Protein AF-A0A354X8R5-F1 (afdb_monomer_lite)

Foldseek 3Di:
DPVVVVVVVVVVVVVVVVVVVVVVVVVVVVVVVVPPPPPPPPVVVFQDLPPDGLVNLVVLLVVDPQNVLQAAFDPVDSVQWHHDNVQQWTWGWGPPGPDPQWTKIWIAHNVPRDIDIDIHGDPPPDD

Secondary structure (DSSP, 8-state):
--HHHHHHHHHHHHHHHHHHHHHHHHHHHHHHHHHS----HHHHHHTEETTEEHHHHHHHHHH-HHHHHH-EE-TT-GGGEEEETTTTEEEEEEES-SSTTEEEEEEEETTT--EEEEEEEPP----

pLDDT: mean 84.12, std 14.62, range [49.0, 98.38]

Radius of gyration: 31.51 Å; chains: 1; bounding box: 51×43×100 Å

Sequence (127 aa):
MHQHKTIRLLLRSLFILALLIGTWSVYNAIKIQKEIPELTIEEASSNFCDEMTQDEAQALAEASLDCKEAGNFSFDVAEHNFCNQTTHTWQFVLDNVTHEGCGAACIVSTQTKEVSVQWMCTGLIQP

Structure (mmCIF, N/CA/C/O backbone):
data_AF-A0A354X8R5-F1
#
_entry.id   AF-A0A354X8R5-F1
#
loop_
_atom_site.group_PDB
_atom_site.id
_atom_site.type_symbol
_atom_site.label_atom_id
_atom_site.label_alt_id
_atom_site.label_comp_id
_atom_site.label_asym_id
_atom_site.label_entity_id
_atom_site.label_seq_id
_atom_site.pdbx_PDB_ins_code
_atom_site.Cartn_x
_atom_site.Cartn_y
_atom_site.Cartn_z
_atom_site.occupancy
_atom_site.B_iso_or_equiv
_atom_site.auth_seq_id
_atom_site.auth_comp_id
_atom_site.auth_asym_id
_atom_site.auth_atom_id
_atom_site.pdbx_PDB_model_num
ATOM 1 N N . MET A 1 1 ? -20.558 -29.871 80.156 1.00 57.78 1 MET A N 1
ATOM 2 C CA . MET A 1 1 ? -19.506 -28.846 79.925 1.00 57.78 1 MET A CA 1
ATOM 3 C C . MET A 1 1 ? -18.684 -29.045 78.630 1.00 57.78 1 MET A C 1
ATOM 5 O O . MET A 1 1 ? -17.644 -28.413 78.483 1.00 57.78 1 MET A O 1
ATOM 9 N N . HIS A 1 2 ? -19.132 -29.873 77.668 1.00 58.62 2 HIS A N 1
ATOM 10 C CA . HIS A 1 2 ? -18.362 -30.208 76.451 1.00 58.62 2 HIS A CA 1
ATOM 11 C C . HIS A 1 2 ? -18.768 -29.406 75.196 1.00 58.62 2 HIS A C 1
ATOM 13 O O . HIS A 1 2 ? -17.911 -29.081 74.379 1.00 58.62 2 HIS A O 1
ATOM 19 N N . GLN A 1 3 ? -20.043 -29.014 75.081 1.00 61.16 3 GLN A N 1
ATOM 20 C CA . GLN A 1 3 ? -20.596 -28.305 73.914 1.00 61.16 3 GLN A CA 1
ATOM 21 C C . GLN A 1 3 ? -20.014 -26.898 73.684 1.00 61.16 3 GLN A C 1
ATOM 23 O O . GLN A 1 3 ? -19.882 -26.442 72.554 1.00 61.16 3 GLN A O 1
ATOM 28 N N . HIS A 1 4 ? -19.590 -26.214 74.747 1.00 62.91 4 HIS A N 1
ATOM 29 C CA . HIS A 1 4 ? -19.047 -24.857 74.639 1.00 62.91 4 HIS A CA 1
ATOM 30 C C . HIS A 1 4 ? -17.640 -24.815 74.010 1.00 62.91 4 HIS A C 1
ATOM 32 O O . HIS A 1 4 ? -17.231 -23.786 73.468 1.00 62.91 4 HIS A O 1
ATOM 38 N N . LYS A 1 5 ? -16.891 -25.929 74.086 1.00 72.56 5 LYS A N 1
ATOM 39 C CA . LYS A 1 5 ? -15.541 -26.058 73.514 1.00 72.56 5 LYS A CA 1
ATOM 40 C C . LYS A 1 5 ? -15.602 -26.321 72.009 1.00 72.56 5 LYS A C 1
ATOM 42 O O . LYS A 1 5 ? -14.856 -25.692 71.265 1.00 72.56 5 LYS A O 1
ATOM 47 N N . THR A 1 6 ? -16.522 -27.177 71.562 1.00 75.56 6 THR A N 1
ATOM 48 C CA . THR A 1 6 ? -16.744 -27.475 70.138 1.00 75.56 6 THR A CA 1
ATOM 49 C C . THR A 1 6 ? -17.262 -26.259 69.372 1.00 75.56 6 THR A C 1
ATOM 51 O O . THR A 1 6 ? -16.744 -25.963 68.301 1.00 75.56 6 THR A O 1
ATOM 54 N N . ILE A 1 7 ? -18.181 -25.475 69.946 1.00 79.56 7 ILE A N 1
ATOM 55 C CA . ILE A 1 7 ? -18.677 -24.234 69.319 1.00 79.56 7 ILE A CA 1
ATOM 56 C C . ILE A 1 7 ? -17.554 -23.194 69.151 1.00 79.56 7 ILE A C 1
ATOM 58 O O . ILE A 1 7 ? -17.429 -22.581 68.093 1.00 79.56 7 ILE A O 1
ATOM 62 N N . ARG A 1 8 ? -16.678 -23.028 70.155 1.00 78.19 8 ARG A N 1
ATOM 63 C CA . ARG A 1 8 ? -15.508 -22.130 70.048 1.00 78.19 8 ARG A CA 1
ATOM 64 C C . ARG A 1 8 ? -14.507 -22.583 68.984 1.00 78.19 8 ARG A C 1
ATOM 66 O O . ARG A 1 8 ? -13.879 -21.735 68.358 1.00 78.19 8 ARG A O 1
ATOM 73 N N . LEU A 1 9 ? -14.343 -23.891 68.793 1.00 79.25 9 LEU A N 1
ATOM 74 C CA . LEU A 1 9 ? -13.478 -24.452 67.751 1.00 79.25 9 LEU A CA 1
ATOM 75 C C . LEU A 1 9 ? -14.045 -24.193 66.347 1.00 79.25 9 LEU A C 1
ATOM 77 O O . LEU A 1 9 ? -13.298 -23.761 65.475 1.00 79.25 9 LEU A O 1
ATOM 81 N N . LEU A 1 10 ? -15.357 -24.362 66.157 1.00 84.25 10 LEU A N 1
ATOM 82 C CA . LEU A 1 10 ? -16.033 -24.097 64.880 1.00 84.25 10 LEU A CA 1
ATOM 83 C C . LEU A 1 10 ? -16.026 -22.609 64.505 1.00 84.25 10 LEU A C 1
ATOM 85 O O . LEU A 1 10 ? -15.752 -22.260 63.362 1.00 84.25 10 LEU A O 1
ATOM 89 N N . LEU A 1 11 ? -16.252 -21.715 65.473 1.00 83.81 11 LEU A N 1
ATOM 90 C CA . LEU A 1 11 ? -16.159 -20.267 65.246 1.00 83.81 11 LEU A CA 1
ATOM 91 C C . LEU A 1 11 ? -14.746 -19.839 64.829 1.00 83.81 11 LEU A C 1
ATOM 93 O O . LEU A 1 11 ? -14.592 -19.005 63.942 1.00 83.81 11 LEU A O 1
ATOM 97 N N . ARG A 1 12 ? -13.707 -20.433 65.432 1.00 85.56 12 ARG A N 1
ATOM 98 C CA . ARG A 1 12 ? -12.312 -20.166 65.054 1.00 85.56 12 ARG A CA 1
ATOM 99 C C . ARG A 1 12 ? -11.988 -20.684 63.656 1.00 85.56 12 ARG A C 1
ATOM 101 O O . ARG A 1 12 ? -11.323 -19.971 62.912 1.00 85.56 12 ARG A O 1
ATOM 108 N N . SER A 1 13 ? -12.456 -21.879 63.285 1.00 87.06 13 SER A N 1
ATOM 109 C CA . SER A 1 13 ? -12.188 -22.414 61.944 1.00 87.06 13 SER A CA 1
ATOM 110 C C . SER A 1 13 ? -12.907 -21.615 60.855 1.00 87.06 13 SER A C 1
ATOM 112 O O . SER A 1 13 ? -12.295 -21.321 59.834 1.00 87.06 13 SER A O 1
ATOM 114 N N . LEU A 1 14 ? -14.151 -21.183 61.095 1.00 89.88 14 LEU A N 1
ATOM 115 C CA . LEU A 1 14 ? -14.897 -20.318 60.175 1.00 89.88 14 LEU A CA 1
ATOM 116 C C . LEU A 1 14 ? -14.215 -18.961 59.978 1.00 89.88 14 LEU A C 1
ATOM 118 O O . LEU A 1 14 ? -14.131 -18.479 58.851 1.00 89.88 14 LEU A O 1
ATOM 122 N N . PHE A 1 15 ? -13.681 -18.368 61.048 1.00 88.62 15 PHE A N 1
ATOM 123 C CA . PHE A 1 15 ? -12.968 -17.094 60.958 1.00 88.62 15 PHE A CA 1
ATOM 124 C C . PHE A 1 15 ? -11.671 -17.222 60.146 1.00 88.62 15 PHE A C 1
ATOM 126 O O . PHE A 1 15 ? -11.385 -16.382 59.297 1.00 88.62 15 PHE A O 1
ATOM 133 N N . ILE A 1 16 ? -10.912 -18.305 60.350 1.00 90.62 16 ILE A N 1
ATOM 134 C CA . ILE A 1 16 ? -9.698 -18.592 59.570 1.00 90.62 16 ILE A CA 1
ATOM 135 C C . ILE A 1 16 ? -10.049 -18.837 58.097 1.00 90.62 16 ILE A C 1
ATOM 137 O O . ILE A 1 16 ? -9.383 -18.299 57.218 1.00 90.62 16 ILE A O 1
ATOM 141 N N . LEU A 1 17 ? -11.115 -19.594 57.816 1.00 91.44 17 LEU A N 1
ATOM 142 C CA . LEU A 1 17 ? -11.566 -19.854 56.448 1.00 91.44 17 LEU A CA 1
ATOM 143 C C . LEU A 1 17 ? -11.967 -18.554 55.733 1.00 91.44 17 LEU A C 1
ATOM 145 O O . LEU A 1 17 ? -11.565 -18.335 54.595 1.00 91.44 17 LEU A O 1
ATOM 149 N N . ALA A 1 18 ? -12.700 -17.667 56.412 1.00 90.56 18 ALA A N 1
ATOM 150 C CA . ALA A 1 18 ? -13.086 -16.368 55.867 1.00 90.56 18 ALA A CA 1
ATOM 151 C C . ALA A 1 18 ? -11.865 -15.485 55.552 1.00 90.56 18 ALA A C 1
ATOM 153 O O . ALA A 1 18 ? -11.830 -14.845 54.502 1.00 90.56 18 ALA A O 1
ATOM 154 N N . LEU A 1 19 ? -10.839 -15.498 56.414 1.00 91.19 19 LEU A N 1
ATOM 155 C CA . LEU A 1 19 ? -9.582 -14.790 56.160 1.00 91.19 19 LEU A CA 1
ATOM 156 C C . LEU A 1 19 ? -8.841 -15.356 54.941 1.00 91.19 19 LEU A C 1
ATOM 158 O O . LEU A 1 19 ? -8.375 -14.578 54.116 1.00 91.19 19 LEU A O 1
ATOM 162 N N . LEU A 1 20 ? -8.777 -16.683 54.792 1.00 91.81 20 LEU A N 1
ATOM 163 C CA . LEU A 1 20 ? -8.127 -17.329 53.645 1.00 91.81 20 LEU A CA 1
ATOM 164 C C . LEU A 1 20 ? -8.860 -17.060 52.322 1.00 91.81 20 LEU A C 1
ATOM 166 O O . LEU A 1 20 ? -8.221 -16.816 51.304 1.00 91.81 20 LEU A O 1
ATOM 170 N N . ILE A 1 21 ? -10.196 -17.062 52.329 1.00 91.50 21 ILE A N 1
ATOM 171 C CA . ILE A 1 21 ? -10.998 -16.723 51.143 1.00 91.50 21 ILE A CA 1
ATOM 172 C C . ILE A 1 21 ? -10.809 -15.245 50.777 1.00 91.50 21 ILE A C 1
ATOM 174 O O . ILE A 1 21 ? -10.664 -14.910 49.599 1.00 91.50 21 ILE A O 1
ATOM 178 N N . GLY A 1 22 ? -10.773 -14.359 51.777 1.00 87.50 22 GLY A N 1
ATOM 179 C CA . GLY A 1 22 ? -10.528 -12.933 51.575 1.00 87.50 22 GLY A CA 1
ATOM 180 C C . GLY A 1 22 ? -9.154 -12.659 50.962 1.00 87.50 22 GLY A C 1
ATOM 181 O O . GLY A 1 22 ? -9.062 -11.962 49.953 1.00 87.50 22 GLY A O 1
ATOM 182 N N . THR A 1 23 ? -8.090 -13.253 51.510 1.00 87.44 23 THR A N 1
ATOM 183 C CA . THR A 1 23 ? -6.728 -13.076 50.979 1.00 87.44 23 THR A CA 1
ATOM 184 C C . THR A 1 23 ? -6.563 -13.684 49.587 1.00 87.44 23 THR A C 1
ATOM 186 O O . THR A 1 23 ? -5.931 -13.065 48.736 1.00 87.44 23 THR A O 1
ATOM 189 N N . TRP A 1 24 ? -7.185 -14.836 49.312 1.00 88.75 24 TRP A N 1
ATOM 190 C CA . TRP A 1 24 ? -7.215 -15.446 47.977 1.00 88.75 24 TRP A CA 1
ATOM 191 C C . TRP A 1 24 ? -7.926 -14.556 46.948 1.00 88.75 24 TRP A C 1
ATOM 193 O O . TRP A 1 24 ? -7.452 -14.392 45.824 1.00 88.75 24 TRP A O 1
ATOM 203 N N . SER A 1 25 ? -9.052 -13.948 47.332 1.00 79.88 25 SER A N 1
ATOM 204 C CA . SER A 1 25 ? -9.824 -13.058 46.454 1.00 79.88 25 SER A CA 1
ATOM 205 C C . SER A 1 25 ? -9.035 -11.795 46.098 1.00 79.88 25 SER A C 1
ATOM 207 O O . SER A 1 25 ? -8.984 -11.409 44.931 1.00 79.88 25 SER A O 1
ATOM 209 N N . VAL A 1 26 ? -8.352 -11.194 47.080 1.00 83.50 26 VAL A N 1
ATOM 210 C CA . VAL A 1 26 ? -7.469 -10.035 46.858 1.00 83.50 26 VAL A CA 1
ATOM 211 C C . VAL A 1 26 ? -6.256 -10.414 46.001 1.00 83.50 26 VAL A C 1
ATOM 213 O O . VAL A 1 26 ? -5.921 -9.685 45.071 1.00 83.50 26 VAL A O 1
ATOM 216 N N . TYR A 1 27 ? -5.626 -11.567 46.260 1.00 83.81 27 TYR A N 1
ATOM 217 C CA . TYR A 1 27 ? -4.497 -12.063 45.464 1.00 83.81 27 TYR A CA 1
ATOM 218 C C . TYR A 1 27 ? -4.864 -12.229 43.981 1.00 83.81 27 TYR A C 1
ATOM 220 O O . TYR A 1 27 ? -4.134 -11.754 43.111 1.00 83.81 27 TYR A O 1
ATOM 228 N N . ASN A 1 28 ? -6.019 -12.834 43.685 1.00 79.25 28 ASN A N 1
ATOM 229 C CA . ASN A 1 28 ? -6.482 -12.987 42.305 1.00 79.25 28 ASN A CA 1
ATOM 230 C C . ASN A 1 28 ? -6.800 -11.647 41.636 1.00 79.25 28 ASN A C 1
ATOM 232 O O . ASN A 1 28 ? -6.435 -11.464 40.480 1.00 79.25 28 ASN A O 1
ATOM 236 N N . ALA A 1 29 ? -7.420 -10.696 42.343 1.00 75.44 29 ALA A N 1
ATOM 237 C CA . ALA A 1 29 ? -7.713 -9.375 41.781 1.00 75.44 29 ALA A CA 1
ATOM 238 C C . ALA A 1 29 ? -6.436 -8.623 41.357 1.00 75.44 29 ALA A C 1
ATOM 240 O O . ALA A 1 29 ? -6.387 -8.052 40.269 1.00 75.44 29 ALA A O 1
ATOM 241 N N . ILE A 1 30 ? -5.378 -8.680 42.176 1.00 71.81 30 ILE A N 1
ATOM 242 C CA . ILE A 1 30 ? -4.081 -8.052 41.866 1.00 71.81 30 ILE A CA 1
ATOM 243 C C . ILE A 1 30 ? -3.387 -8.765 40.698 1.00 71.81 30 ILE A C 1
ATOM 245 O O . ILE A 1 30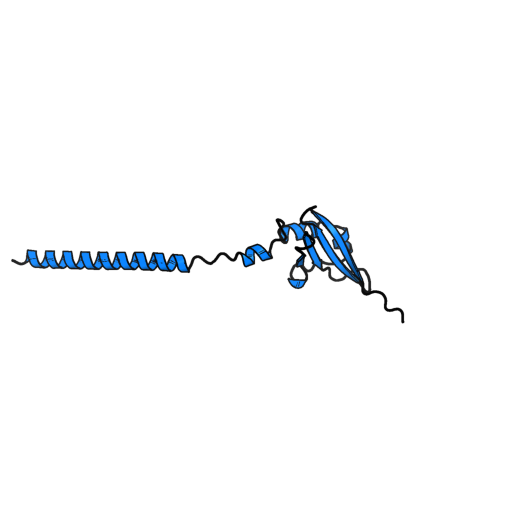 ? -2.808 -8.112 39.831 1.00 71.81 30 ILE A O 1
ATOM 249 N N . LYS A 1 31 ? -3.450 -10.102 40.651 1.00 73.19 31 LYS A N 1
ATOM 250 C CA . LYS A 1 31 ? -2.866 -10.885 39.555 1.00 73.19 31 LYS A CA 1
ATOM 251 C C . LYS A 1 31 ? -3.515 -10.545 38.208 1.00 73.19 31 LYS A C 1
ATOM 253 O O . LYS A 1 31 ? -2.794 -10.341 37.238 1.00 73.19 31 LYS A O 1
ATOM 258 N N . ILE A 1 32 ? -4.843 -10.410 38.173 1.00 61.53 32 ILE A N 1
ATOM 259 C CA . ILE A 1 32 ? -5.599 -10.070 36.956 1.00 61.53 32 ILE A CA 1
ATOM 260 C C . ILE A 1 32 ? -5.149 -8.722 36.381 1.00 61.53 32 ILE A C 1
ATOM 262 O O . ILE A 1 32 ? -4.963 -8.605 35.178 1.00 61.53 32 ILE A O 1
ATOM 266 N N . GLN A 1 33 ? -4.911 -7.713 37.222 1.00 58.50 33 GLN A N 1
ATOM 267 C CA . GLN A 1 33 ? -4.508 -6.386 36.746 1.00 58.50 33 GLN A CA 1
ATOM 268 C C . GLN A 1 33 ? -3.093 -6.363 36.145 1.00 58.50 33 GLN A C 1
ATOM 270 O O . GLN A 1 33 ? -2.796 -5.521 35.305 1.00 58.50 33 GLN A O 1
ATOM 275 N N . LYS A 1 34 ? -2.230 -7.298 36.556 1.00 59.16 34 LYS A N 1
ATOM 276 C CA . LYS A 1 34 ? -0.878 -7.462 36.008 1.00 59.16 34 LYS A CA 1
ATOM 277 C C . LYS A 1 34 ? -0.860 -8.259 34.695 1.00 59.16 34 LYS A C 1
ATOM 279 O O . LYS A 1 34 ? 0.118 -8.187 33.963 1.00 59.16 34 LYS A O 1
ATOM 284 N N . GLU A 1 35 ? -1.917 -9.024 34.430 1.00 57.59 35 GLU A N 1
ATOM 285 C CA . GLU A 1 35 ? -2.085 -9.850 33.229 1.00 57.59 35 GLU A CA 1
ATOM 286 C C . GLU A 1 35 ? -2.990 -9.210 32.174 1.00 57.59 35 GLU A C 1
ATOM 288 O O . GLU A 1 35 ? -3.155 -9.810 31.119 1.00 57.59 35 GLU A O 1
ATOM 293 N N . ILE A 1 36 ? -3.552 -8.013 32.405 1.00 54.59 36 ILE A N 1
ATOM 294 C CA . ILE A 1 36 ? -4.055 -7.202 31.291 1.00 54.59 36 ILE A CA 1
ATOM 295 C C . ILE A 1 36 ? -2.808 -6.866 30.480 1.00 54.59 36 ILE A C 1
ATOM 297 O O . ILE A 1 36 ? -1.980 -6.089 30.969 1.00 54.59 36 ILE A O 1
ATOM 301 N N . PRO A 1 37 ? -2.620 -7.479 29.298 1.00 53.06 37 PRO A N 1
ATOM 302 C CA . PRO A 1 37 ? -1.544 -7.043 28.449 1.00 53.06 37 PRO A CA 1
ATOM 303 C C . PRO A 1 37 ? -1.868 -5.587 28.156 1.00 53.06 37 PRO A C 1
ATOM 305 O O . PRO A 1 37 ? -3.000 -5.247 27.801 1.00 53.06 37 PRO A O 1
ATOM 308 N N . GLU A 1 38 ? -0.893 -4.726 28.398 1.00 55.56 38 GLU A N 1
ATOM 309 C CA . GLU A 1 38 ? -0.747 -3.483 27.669 1.00 55.56 38 GLU A CA 1
ATOM 310 C C . GLU A 1 38 ? -0.991 -3.839 26.203 1.00 55.56 38 GLU A C 1
ATOM 312 O O . GLU A 1 38 ? -0.141 -4.441 25.552 1.00 55.56 38 GLU A O 1
ATOM 317 N N . LEU A 1 39 ? -2.241 -3.659 25.766 1.00 49.31 39 LEU A N 1
ATOM 318 C CA . LEU A 1 39 ? -2.686 -3.964 24.424 1.00 49.31 39 LEU A CA 1
ATOM 319 C C . LEU A 1 39 ? -1.938 -2.955 23.573 1.00 49.31 39 LEU A C 1
ATOM 321 O O . LEU A 1 39 ? -2.269 -1.772 23.537 1.00 49.31 39 LEU A O 1
ATOM 325 N N . THR A 1 40 ? -0.842 -3.473 23.054 1.00 49.00 40 THR A N 1
ATOM 326 C CA . THR A 1 40 ? 0.178 -2.929 22.184 1.00 49.00 40 THR A CA 1
ATOM 327 C C . THR A 1 40 ? -0.393 -1.876 21.240 1.00 49.00 40 THR A C 1
ATOM 329 O O . THR A 1 40 ? -0.770 -2.147 20.103 1.00 49.00 40 THR A O 1
ATOM 332 N N . ILE A 1 41 ? -0.404 -0.621 21.701 1.00 55.56 41 ILE A N 1
ATOM 333 C CA . ILE A 1 41 ? -0.612 0.551 20.839 1.00 55.56 41 ILE A CA 1
ATOM 334 C C . ILE A 1 41 ? 0.450 0.554 19.720 1.00 55.56 41 ILE A C 1
ATOM 336 O O . ILE A 1 41 ? 0.177 1.025 18.622 1.00 55.56 41 ILE A O 1
ATOM 340 N N . GLU A 1 42 ? 1.620 -0.054 19.947 1.00 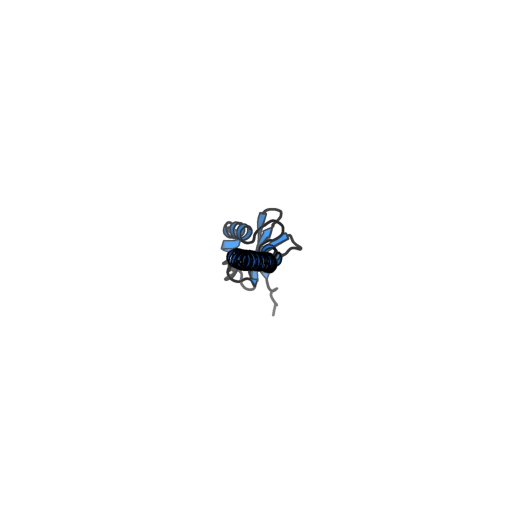53.09 42 GLU A N 1
ATOM 341 C CA . GLU A 1 42 ? 2.643 -0.253 18.913 1.00 53.09 42 GLU A CA 1
ATOM 342 C C . GLU A 1 42 ? 2.227 -1.226 17.796 1.00 53.09 42 GLU A C 1
ATOM 344 O O . GLU A 1 42 ? 2.466 -0.931 16.627 1.00 53.09 42 GLU A O 1
ATOM 349 N N . GLU A 1 43 ? 1.549 -2.341 18.092 1.00 52.50 43 GLU A N 1
ATOM 350 C CA . GLU A 1 43 ? 1.138 -3.288 17.040 1.00 52.50 43 GLU A CA 1
ATOM 351 C C . GLU A 1 43 ? -0.044 -2.742 16.234 1.00 52.50 43 GLU A C 1
ATOM 353 O O . GLU A 1 43 ? -0.062 -2.849 15.006 1.00 52.50 43 GLU A O 1
ATOM 358 N N . ALA A 1 44 ? -0.984 -2.062 16.899 1.00 51.62 44 ALA A N 1
ATOM 359 C CA . ALA A 1 44 ? -2.054 -1.338 16.220 1.00 51.62 44 ALA A CA 1
ATOM 360 C C . ALA A 1 44 ? -1.526 -0.147 15.403 1.00 51.62 44 ALA A C 1
ATOM 362 O O . ALA A 1 44 ? -2.109 0.177 14.381 1.00 51.62 44 ALA A O 1
ATOM 363 N N . SER A 1 45 ? -0.417 0.488 15.794 1.00 57.25 45 SER A N 1
ATOM 364 C CA . SER A 1 45 ? 0.180 1.579 15.013 1.00 57.25 45 SER A CA 1
ATOM 365 C C . SER A 1 45 ? 0.941 1.093 13.779 1.00 57.25 45 SER A C 1
ATOM 367 O O . SER A 1 45 ? 1.062 1.858 12.828 1.00 57.25 45 SER A O 1
ATOM 369 N N . SER A 1 46 ? 1.481 -0.129 13.783 1.00 61.50 46 SER A N 1
ATOM 370 C CA . SER A 1 46 ? 2.306 -0.623 12.669 1.00 61.50 46 SER A CA 1
ATOM 371 C C . SER A 1 46 ? 1.498 -0.992 11.418 1.00 61.50 46 SER A C 1
ATOM 373 O O . SER A 1 46 ? 1.995 -0.859 10.305 1.00 61.50 46 SER A O 1
ATOM 375 N N . ASN A 1 47 ? 0.232 -1.387 11.592 1.00 74.56 47 ASN A N 1
ATOM 376 C CA . ASN A 1 47 ? -0.635 -1.845 10.500 1.00 74.56 47 ASN A CA 1
ATOM 377 C C . ASN A 1 47 ? -1.429 -0.719 9.821 1.00 74.56 47 ASN A C 1
ATOM 379 O O . ASN A 1 47 ? -2.194 -0.983 8.892 1.00 74.56 47 ASN A O 1
ATOM 383 N N . PHE A 1 48 ? -1.301 0.519 10.298 1.00 85.19 48 PHE A N 1
ATOM 384 C CA . PHE A 1 48 ? -2.080 1.656 9.822 1.00 85.19 48 PHE A CA 1
ATOM 385 C C . PHE A 1 48 ? -1.168 2.747 9.268 1.00 85.19 48 PHE A C 1
ATOM 387 O O . PHE A 1 48 ? -0.148 3.104 9.855 1.00 85.19 48 PHE A O 1
ATOM 394 N N . CYS A 1 49 ? -1.595 3.319 8.151 1.00 90.25 49 CYS A N 1
ATOM 395 C CA . CYS A 1 49 ? -1.094 4.576 7.627 1.00 90.25 49 CYS A CA 1
ATOM 396 C C . CYS A 1 49 ? -2.253 5.564 7.667 1.00 90.25 49 CYS A C 1
ATOM 398 O O . CYS A 1 49 ? -3.226 5.418 6.925 1.00 90.25 49 CYS A O 1
ATOM 400 N N . ASP A 1 50 ? -2.178 6.523 8.588 1.00 89.44 50 ASP A N 1
ATOM 401 C CA . ASP A 1 50 ? -3.317 7.354 8.980 1.00 89.44 50 ASP A CA 1
ATOM 402 C C . ASP A 1 50 ? -4.516 6.484 9.412 1.00 89.44 50 ASP A C 1
ATOM 404 O O . ASP A 1 50 ? -4.426 5.739 10.387 1.00 89.44 50 ASP A O 1
ATOM 408 N N . GLU A 1 51 ? -5.630 6.552 8.681 1.00 89.50 51 GLU A N 1
ATOM 409 C CA . GLU A 1 51 ? -6.844 5.765 8.924 1.00 89.50 51 GLU A CA 1
ATOM 410 C C . GLU A 1 51 ? -6.918 4.489 8.058 1.00 89.50 51 GLU A C 1
ATOM 412 O O . GLU A 1 51 ? -7.845 3.696 8.219 1.00 89.50 51 GLU A O 1
ATOM 417 N N . MET A 1 52 ? -5.959 4.271 7.146 1.00 94.44 52 MET A N 1
ATOM 418 C CA . MET A 1 52 ? -5.968 3.165 6.182 1.00 94.44 52 MET A CA 1
ATOM 419 C C . MET A 1 52 ? -5.073 2.011 6.637 1.00 94.44 52 MET A C 1
ATOM 421 O O . MET A 1 52 ? -3.873 2.184 6.864 1.00 94.44 52 MET A O 1
ATOM 425 N N . THR A 1 53 ? -5.643 0.809 6.701 1.00 94.38 53 THR A N 1
ATOM 426 C CA . THR A 1 53 ? -4.882 -0.416 7.005 1.00 94.38 53 THR A CA 1
ATOM 427 C C . THR A 1 53 ? -3.974 -0.833 5.847 1.00 94.38 53 THR A C 1
ATOM 429 O O . THR A 1 53 ? -4.268 -0.535 4.687 1.00 94.38 53 THR A O 1
ATOM 432 N N . GLN A 1 54 ? -2.902 -1.569 6.147 1.00 94.50 54 GLN A N 1
ATOM 433 C CA . GLN A 1 54 ? -2.055 -2.187 5.124 1.00 94.50 54 GLN A CA 1
ATOM 434 C C . GLN A 1 54 ? -2.868 -3.096 4.188 1.00 94.50 54 GLN A C 1
ATOM 436 O O . GLN A 1 54 ? -2.718 -2.984 2.976 1.00 94.50 54 GLN A O 1
ATOM 441 N N . ASP A 1 55 ? -3.768 -3.927 4.726 1.00 94.75 55 ASP A N 1
ATOM 442 C CA . ASP A 1 55 ? -4.613 -4.840 3.939 1.00 94.75 55 ASP A CA 1
ATOM 443 C C . ASP A 1 55 ? -5.522 -4.089 2.954 1.00 94.75 55 ASP A C 1
ATOM 445 O O . ASP A 1 55 ? -5.670 -4.487 1.796 1.00 94.75 55 ASP A O 1
ATOM 449 N N . GLU A 1 56 ? -6.124 -2.975 3.388 1.00 96.31 56 GLU A N 1
ATOM 450 C CA . GLU A 1 56 ? -6.929 -2.122 2.506 1.00 96.31 56 GLU A CA 1
ATOM 451 C C . GLU A 1 56 ? -6.074 -1.533 1.379 1.00 96.31 56 GLU A C 1
ATOM 453 O O . GLU A 1 56 ? -6.472 -1.562 0.212 1.00 96.31 56 GLU A O 1
ATOM 458 N N . ALA A 1 57 ? -4.889 -1.021 1.712 1.00 97.06 57 ALA A N 1
ATOM 459 C CA . ALA A 1 57 ? -3.979 -0.449 0.731 1.00 97.06 57 ALA A CA 1
ATOM 460 C C . ALA A 1 57 ? -3.439 -1.500 -0.250 1.00 97.06 57 ALA A C 1
ATOM 462 O O . ALA A 1 57 ? -3.370 -1.235 -1.451 1.00 97.06 57 ALA A O 1
ATOM 463 N N . GLN A 1 58 ? -3.127 -2.705 0.231 1.00 97.00 58 GLN A N 1
ATOM 464 C CA . GLN A 1 58 ? -2.735 -3.844 -0.593 1.00 97.00 58 GLN A CA 1
ATOM 465 C C . GLN A 1 58 ? -3.844 -4.199 -1.587 1.00 97.00 58 GLN A C 1
ATOM 467 O O . GLN A 1 58 ? -3.572 -4.338 -2.778 1.00 97.00 58 GLN A O 1
ATOM 472 N N . ALA A 1 59 ? -5.100 -4.271 -1.141 1.00 97.75 59 ALA A N 1
ATOM 473 C CA . ALA A 1 59 ? -6.222 -4.572 -2.026 1.00 97.75 59 ALA A CA 1
ATOM 474 C C . ALA A 1 59 ? -6.386 -3.523 -3.146 1.00 97.75 59 ALA A C 1
ATOM 476 O O . ALA A 1 59 ? -6.681 -3.874 -4.291 1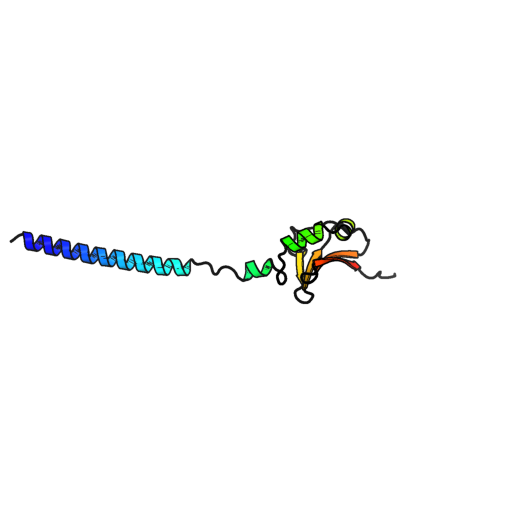.00 97.75 59 ALA A O 1
ATOM 477 N N . LEU A 1 60 ? -6.162 -2.236 -2.846 1.00 98.06 60 LEU A N 1
ATOM 478 C CA . LEU A 1 60 ? -6.160 -1.166 -3.853 1.00 98.06 60 LEU A CA 1
ATOM 479 C C . LEU A 1 60 ? -4.992 -1.315 -4.840 1.00 98.06 60 LEU A C 1
ATOM 481 O O . LEU A 1 60 ? -5.184 -1.181 -6.051 1.00 98.06 60 LEU A O 1
ATOM 485 N N . ALA A 1 61 ? -3.799 -1.632 -4.337 1.00 97.75 61 ALA A N 1
ATOM 486 C CA . ALA A 1 61 ? -2.614 -1.857 -5.156 1.00 97.75 61 ALA A CA 1
ATOM 487 C C . ALA A 1 61 ? -2.785 -3.060 -6.103 1.00 97.75 61 ALA A C 1
ATOM 489 O O . ALA A 1 61 ? -2.543 -2.937 -7.303 1.00 97.75 61 ALA A O 1
ATOM 490 N N . GLU A 1 62 ? -3.282 -4.195 -5.606 1.00 97.19 62 GLU A N 1
ATOM 491 C CA . GLU A 1 62 ? -3.552 -5.404 -6.399 1.00 97.19 62 GLU A CA 1
ATOM 492 C C . GLU A 1 62 ? -4.665 -5.195 -7.439 1.00 97.19 62 GLU A C 1
ATOM 494 O O . GLU A 1 62 ? -4.668 -5.814 -8.513 1.00 97.19 62 GLU A O 1
ATOM 499 N N . ALA A 1 63 ? -5.622 -4.306 -7.159 1.00 98.00 63 ALA A N 1
ATOM 500 C CA . ALA A 1 63 ? -6.652 -3.930 -8.120 1.00 98.00 63 ALA A CA 1
ATOM 501 C C . ALA A 1 63 ? -6.082 -3.109 -9.294 1.00 98.00 63 ALA A C 1
ATOM 503 O O . ALA A 1 63 ? -6.587 -3.232 -10.414 1.00 98.00 63 ALA A O 1
ATOM 504 N N . SER A 1 64 ? -5.009 -2.341 -9.075 1.00 97.31 64 SER A N 1
ATOM 505 C CA . SER A 1 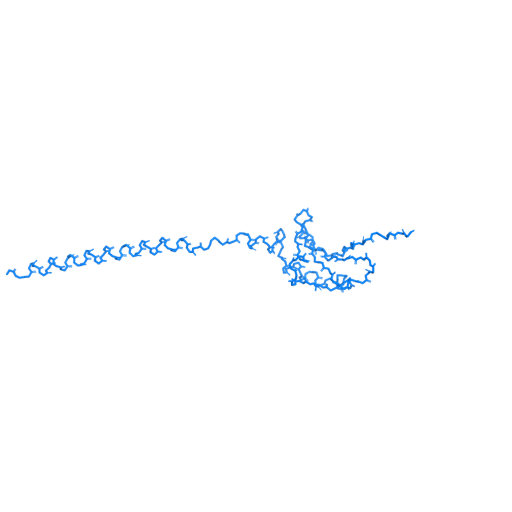64 ? -4.379 -1.488 -10.091 1.00 97.31 64 SER A CA 1
ATOM 506 C C . SER A 1 64 ? -3.683 -2.296 -11.187 1.00 97.31 64 SER A C 1
ATOM 508 O O . SER A 1 64 ? -2.783 -3.094 -10.923 1.00 97.31 64 SER A O 1
ATOM 510 N N . LEU A 1 65 ? -4.093 -2.084 -12.443 1.00 96.69 65 LEU A N 1
ATOM 511 C CA . LEU A 1 65 ? -3.445 -2.703 -13.602 1.00 96.69 65 LEU A CA 1
ATOM 512 C C . LEU A 1 65 ? -2.007 -2.196 -13.765 1.00 96.69 65 LEU A C 1
ATOM 514 O O . LEU A 1 65 ? -1.105 -3.012 -13.910 1.00 96.69 65 LEU A O 1
ATOM 518 N N . ASP A 1 66 ? -1.795 -0.886 -13.637 1.00 95.75 66 ASP A N 1
ATOM 519 C CA . ASP A 1 66 ? -0.488 -0.249 -13.818 1.00 95.75 66 ASP A CA 1
ATOM 520 C C . ASP A 1 66 ? 0.568 -0.834 -12.870 1.00 95.75 66 ASP A C 1
ATOM 522 O O . ASP A 1 66 ? 1.687 -1.127 -13.285 1.00 95.75 66 ASP A O 1
ATOM 526 N N . CYS A 1 67 ? 0.211 -1.066 -11.601 1.00 96.75 67 CYS A N 1
ATOM 527 C CA . CYS A 1 67 ? 1.140 -1.667 -10.642 1.00 96.75 67 CYS A CA 1
ATOM 528 C C . CYS A 1 67 ? 1.453 -3.133 -10.971 1.00 96.75 67 CYS A C 1
ATOM 530 O O . CYS A 1 67 ? 2.609 -3.537 -10.873 1.00 96.75 67 CYS A O 1
ATOM 532 N N . LYS A 1 68 ? 0.457 -3.910 -11.418 1.00 95.69 68 LYS A N 1
ATOM 533 C CA . LYS A 1 68 ? 0.662 -5.305 -11.849 1.00 95.69 68 LYS A CA 1
ATOM 534 C C . LYS A 1 68 ? 1.499 -5.421 -13.122 1.00 95.69 68 LYS A C 1
ATOM 536 O O . LYS A 1 68 ? 2.189 -6.417 -13.305 1.00 95.69 68 LYS A O 1
ATOM 541 N N . GLU A 1 69 ? 1.418 -4.439 -14.015 1.00 95.44 69 GLU A N 1
ATOM 542 C CA . GLU A 1 69 ? 2.242 -4.394 -15.228 1.00 95.44 69 GLU A CA 1
ATOM 543 C C . GLU A 1 69 ? 3.664 -3.889 -14.945 1.00 95.44 69 GLU A C 1
ATOM 545 O O . GLU A 1 69 ? 4.603 -4.243 -15.660 1.00 95.44 69 GLU A O 1
ATOM 550 N N . ALA A 1 70 ? 3.849 -3.083 -13.897 1.00 94.81 70 ALA A N 1
ATOM 551 C CA . ALA A 1 70 ? 5.159 -2.580 -13.504 1.00 94.81 70 ALA A CA 1
ATOM 552 C C . ALA A 1 70 ? 6.056 -3.666 -12.884 1.00 94.81 70 ALA A C 1
ATOM 554 O O . ALA A 1 70 ? 7.265 -3.647 -13.128 1.00 94.81 70 ALA A O 1
ATOM 555 N N . GLY A 1 71 ? 5.487 -4.613 -12.129 1.00 94.75 71 GLY A N 1
ATOM 556 C CA . GLY A 1 71 ? 6.222 -5.717 -11.509 1.00 94.75 71 GLY A CA 1
ATOM 557 C C . GLY A 1 71 ? 5.354 -6.598 -10.605 1.00 94.75 71 GLY A C 1
ATOM 558 O O . GLY A 1 71 ? 4.127 -6.509 -10.602 1.00 94.75 71 GLY A O 1
ATOM 559 N N . ASN A 1 72 ? 6.007 -7.453 -9.820 1.00 95.50 72 ASN A N 1
ATOM 560 C CA . ASN A 1 72 ? 5.366 -8.350 -8.861 1.00 95.50 72 ASN A CA 1
ATOM 561 C C . ASN A 1 72 ? 5.386 -7.749 -7.454 1.00 95.50 72 ASN A C 1
ATOM 563 O O . ASN A 1 72 ? 6.394 -7.195 -7.028 1.00 95.50 72 ASN A O 1
ATOM 567 N N . PHE A 1 73 ? 4.305 -7.928 -6.703 1.00 95.00 73 PHE A N 1
ATOM 568 C CA . PHE A 1 73 ? 4.268 -7.564 -5.290 1.00 95.00 73 PHE A CA 1
ATOM 569 C C . PHE A 1 73 ? 4.941 -8.620 -4.406 1.00 95.00 73 PHE A C 1
ATOM 571 O O . PHE A 1 73 ? 4.775 -9.817 -4.648 1.00 95.00 73 PHE A O 1
ATOM 578 N N . SER A 1 74 ? 5.594 -8.160 -3.337 1.00 90.44 74 SER A N 1
ATOM 579 C CA . SER A 1 74 ? 6.188 -9.000 -2.286 1.00 90.44 74 SER A CA 1
ATOM 580 C C . SER A 1 74 ? 5.695 -8.554 -0.909 1.00 90.44 74 SER A C 1
ATOM 582 O O . SER A 1 74 ? 6.419 -7.961 -0.106 1.00 90.44 74 SER A O 1
ATOM 584 N N . PHE A 1 75 ? 4.408 -8.802 -0.655 1.00 90.38 75 PHE A N 1
ATOM 585 C CA . PHE A 1 75 ? 3.717 -8.394 0.575 1.00 90.38 75 PHE A CA 1
ATOM 586 C C . PHE A 1 75 ? 4.223 -9.107 1.842 1.00 90.38 75 PHE A C 1
ATOM 588 O O . PHE A 1 75 ? 3.944 -8.674 2.956 1.00 90.38 75 PHE A O 1
ATOM 595 N N . ASP A 1 76 ? 4.976 -10.194 1.685 1.00 88.19 76 ASP 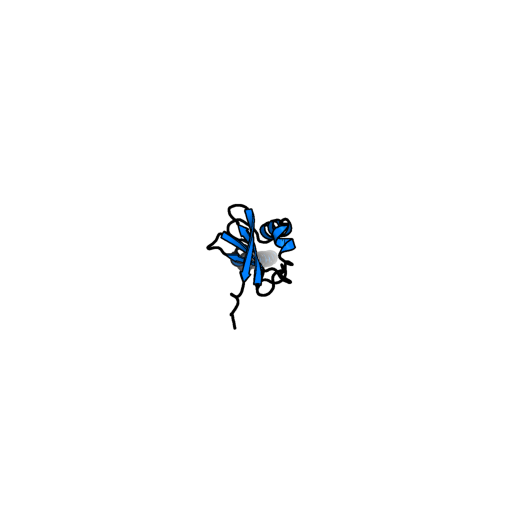A N 1
ATOM 596 C CA . ASP A 1 76 ? 5.572 -10.979 2.766 1.00 88.19 76 ASP A CA 1
ATOM 597 C C . ASP A 1 76 ? 6.878 -10.380 3.317 1.00 88.19 76 ASP A C 1
ATOM 599 O O . ASP A 1 76 ? 7.296 -10.725 4.424 1.00 88.19 76 ASP A O 1
ATOM 603 N N . VAL A 1 77 ? 7.509 -9.460 2.581 1.00 87.50 77 VAL A N 1
ATOM 604 C CA . VAL A 1 77 ? 8.753 -8.796 2.988 1.00 87.50 77 VAL A CA 1
ATOM 605 C C . VAL A 1 77 ? 8.421 -7.475 3.672 1.00 87.50 77 VAL A C 1
ATOM 607 O O . VAL A 1 77 ? 8.057 -6.504 3.017 1.00 87.50 77 VAL A O 1
ATOM 610 N N . ALA A 1 78 ? 8.544 -7.401 4.997 1.00 85.31 78 ALA A N 1
ATOM 611 C CA . ALA A 1 78 ? 8.150 -6.210 5.755 1.00 85.31 78 ALA A CA 1
ATOM 612 C C . ALA A 1 78 ? 8.832 -4.918 5.259 1.00 85.31 78 ALA A C 1
ATOM 614 O O . ALA A 1 78 ? 8.190 -3.874 5.200 1.00 85.31 78 ALA A O 1
ATOM 615 N N . GLU A 1 79 ? 10.099 -4.971 4.827 1.00 86.25 79 GLU A N 1
ATOM 616 C CA . GLU A 1 79 ? 10.793 -3.782 4.313 1.00 86.25 79 GLU A CA 1
ATOM 617 C C . GLU A 1 79 ? 10.246 -3.279 2.965 1.00 86.25 79 GLU A C 1
ATOM 619 O O . GLU A 1 79 ? 10.511 -2.140 2.581 1.00 86.25 79 GLU A O 1
ATOM 624 N N . HIS A 1 80 ? 9.486 -4.103 2.240 1.00 90.00 80 HIS A N 1
ATOM 625 C CA . HIS A 1 80 ? 8.881 -3.748 0.954 1.00 90.00 80 HIS A CA 1
ATOM 626 C C . HIS A 1 80 ? 7.496 -3.116 1.105 1.00 90.00 80 HIS A C 1
ATOM 628 O O . HIS A 1 80 ? 6.962 -2.608 0.123 1.00 90.00 80 HIS A O 1
ATOM 634 N N . ASN A 1 81 ? 6.921 -3.129 2.308 1.00 92.56 81 ASN A N 1
ATOM 635 C CA . ASN A 1 81 ? 5.551 -2.705 2.561 1.00 92.56 81 ASN A CA 1
ATOM 636 C C . ASN A 1 81 ? 5.558 -1.709 3.717 1.00 92.56 81 ASN A C 1
ATOM 638 O O . ASN A 1 81 ? 5.534 -2.095 4.883 1.00 92.56 81 ASN A O 1
ATOM 642 N N . PHE A 1 82 ? 5.633 -0.415 3.412 1.00 92.31 82 PHE A N 1
ATOM 643 C CA . PHE A 1 82 ? 5.774 0.595 4.457 1.00 92.31 82 PHE A CA 1
ATOM 644 C C . PHE A 1 82 ? 4.903 1.823 4.222 1.00 92.31 82 PHE A C 1
ATOM 646 O O . PHE A 1 82 ? 4.645 2.251 3.097 1.00 92.31 82 PHE A O 1
ATOM 653 N N . CYS A 1 83 ? 4.466 2.412 5.331 1.00 93.75 83 CYS A N 1
ATOM 654 C CA . CYS A 1 83 ? 3.760 3.680 5.349 1.00 93.75 83 CYS A CA 1
ATOM 655 C C . CYS A 1 83 ? 4.759 4.836 5.392 1.00 93.75 83 CYS A C 1
ATOM 657 O O . CYS A 1 83 ? 5.606 4.923 6.283 1.00 93.75 83 CYS A O 1
ATOM 659 N N . ASN A 1 84 ? 4.609 5.784 4.476 1.00 92.31 84 ASN A N 1
ATOM 660 C CA . ASN A 1 84 ? 5.238 7.08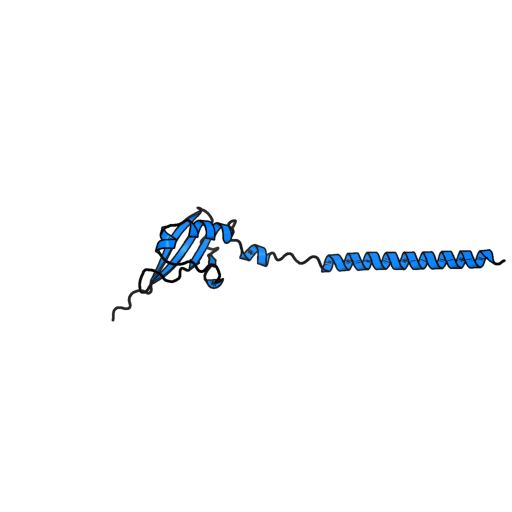7 4.566 1.00 92.31 84 ASN A CA 1
ATOM 661 C C . ASN A 1 84 ? 4.227 8.100 5.121 1.00 92.31 84 ASN A C 1
ATOM 663 O O . ASN A 1 84 ? 3.474 8.726 4.375 1.00 92.31 84 ASN A O 1
ATOM 667 N N . GLN A 1 85 ? 4.258 8.299 6.442 1.00 91.69 85 GLN A N 1
ATOM 668 C CA . GLN A 1 85 ? 3.355 9.218 7.150 1.00 91.69 85 GLN A CA 1
ATOM 669 C C . GLN A 1 85 ? 3.508 10.684 6.723 1.00 91.69 85 GLN A C 1
ATOM 671 O O . GLN A 1 85 ? 2.570 11.459 6.841 1.00 91.69 85 GLN A O 1
ATOM 676 N N . THR A 1 86 ? 4.678 11.092 6.218 1.00 91.44 86 THR A N 1
ATOM 677 C CA . THR A 1 86 ? 4.889 12.479 5.762 1.00 91.44 86 THR A CA 1
ATOM 678 C C . THR A 1 86 ? 4.127 12.774 4.475 1.00 91.44 86 THR A C 1
ATOM 680 O O . THR A 1 86 ? 3.665 13.891 4.263 1.00 91.44 86 THR A O 1
ATOM 683 N N . THR A 1 87 ? 4.015 11.776 3.602 1.00 93.38 87 THR A N 1
ATOM 684 C CA . THR A 1 87 ? 3.325 11.910 2.312 1.00 93.38 87 THR A CA 1
ATOM 685 C C . THR A 1 87 ? 1.930 11.304 2.323 1.00 93.38 87 THR A C 1
ATOM 687 O O . THR A 1 87 ? 1.223 11.445 1.330 1.00 93.38 87 THR A O 1
ATOM 690 N N . HIS A 1 88 ? 1.528 10.671 3.430 1.00 95.75 88 HIS A N 1
ATOM 691 C CA . HIS A 1 88 ? 0.250 9.976 3.567 1.00 95.75 88 HIS A CA 1
ATOM 692 C C . HIS A 1 88 ? 0.074 8.912 2.474 1.00 95.75 88 HIS A C 1
ATOM 694 O O . HIS A 1 88 ? -0.914 8.885 1.734 1.00 95.75 88 HIS A O 1
ATOM 700 N N . THR A 1 89 ? 1.100 8.067 2.319 1.00 96.31 89 THR A N 1
ATOM 701 C CA . THR A 1 89 ? 1.119 7.009 1.305 1.00 96.31 89 THR A CA 1
ATOM 702 C C . THR A 1 89 ? 1.565 5.669 1.867 1.00 96.31 89 THR A C 1
ATOM 704 O O . THR A 1 89 ? 2.531 5.589 2.623 1.00 96.31 89 THR A O 1
ATOM 707 N N . TRP A 1 90 ? 0.894 4.606 1.437 1.00 96.88 90 TRP A N 1
ATOM 708 C CA . TRP A 1 90 ? 1.439 3.255 1.480 1.00 96.88 90 TRP A CA 1
ATOM 709 C C . TRP A 1 90 ? 2.335 3.032 0.266 1.00 96.88 90 TRP A C 1
ATOM 711 O O . TRP A 1 90 ? 1.977 3.419 -0.848 1.00 96.88 90 TRP A O 1
ATOM 721 N N . GLN A 1 91 ? 3.493 2.416 0.487 1.00 95.69 91 GLN A N 1
ATOM 722 C CA . GLN A 1 91 ? 4.454 2.081 -0.555 1.00 95.69 91 GLN A CA 1
ATOM 723 C C . GLN A 1 91 ? 4.686 0.576 -0.567 1.00 95.69 91 GLN A C 1
ATOM 725 O O . GLN A 1 91 ? 5.060 -0.007 0.451 1.00 95.69 91 GLN A O 1
ATOM 730 N N . PHE A 1 92 ? 4.473 -0.020 -1.737 1.00 96.75 92 PHE A N 1
ATOM 731 C CA . PHE A 1 92 ? 4.685 -1.436 -1.995 1.00 96.75 92 PHE A CA 1
ATOM 732 C C . PHE A 1 92 ? 5.774 -1.584 -3.052 1.00 96.75 92 PHE A C 1
ATOM 734 O O . PHE A 1 92 ? 5.540 -1.311 -4.232 1.00 96.75 92 PHE A O 1
ATOM 741 N N . VAL A 1 93 ? 6.980 -1.954 -2.631 1.00 95.25 93 VAL A N 1
ATOM 742 C CA . VAL A 1 93 ? 8.114 -2.178 -3.534 1.00 95.25 93 VAL A CA 1
ATOM 743 C C . VAL A 1 93 ? 7.799 -3.362 -4.447 1.00 95.25 93 VAL A C 1
ATOM 745 O O . VAL A 1 93 ? 7.309 -4.398 -3.996 1.00 95.25 93 VAL A O 1
ATOM 748 N N . LEU A 1 94 ? 8.058 -3.181 -5.742 1.00 95.25 94 LEU A N 1
ATOM 749 C CA . LEU A 1 94 ? 7.799 -4.178 -6.772 1.00 95.25 94 LEU A CA 1
ATOM 750 C C . LEU A 1 94 ? 9.093 -4.896 -7.160 1.00 95.25 94 LEU A C 1
ATOM 752 O O . LEU A 1 94 ? 10.103 -4.262 -7.471 1.00 95.25 94 LEU A O 1
ATOM 756 N N . ASP A 1 95 ? 9.021 -6.220 -7.217 1.00 92.19 95 ASP A N 1
ATOM 757 C CA . ASP A 1 95 ? 10.076 -7.100 -7.707 1.00 92.19 95 ASP A CA 1
ATOM 758 C C . ASP A 1 95 ? 9.887 -7.431 -9.194 1.00 92.19 95 ASP A C 1
ATOM 760 O O . ASP A 1 95 ? 8.812 -7.243 -9.765 1.00 92.19 95 ASP A O 1
ATOM 764 N N . ASN A 1 96 ? 10.932 -7.966 -9.839 1.00 89.31 96 ASN A N 1
ATOM 765 C CA . ASN A 1 96 ? 10.926 -8.335 -11.266 1.00 89.31 96 ASN A CA 1
ATOM 766 C C . ASN A 1 96 ? 10.406 -7.212 -12.179 1.00 89.31 96 ASN A C 1
ATOM 768 O O . ASN A 1 96 ? 9.605 -7.436 -13.088 1.00 89.31 96 ASN A O 1
ATOM 772 N N . VAL A 1 97 ? 10.861 -5.994 -11.897 1.00 89.94 97 VAL A N 1
ATOM 773 C CA . VAL A 1 97 ? 10.443 -4.770 -12.575 1.00 89.94 97 VAL A CA 1
ATOM 774 C C . VAL A 1 97 ? 10.738 -4.812 -14.072 1.00 89.94 97 VAL A C 1
ATOM 776 O O . VAL A 1 97 ? 11.787 -5.288 -14.505 1.00 89.94 97 VAL A O 1
ATOM 779 N N . THR A 1 98 ? 9.826 -4.260 -14.869 1.00 80.75 98 THR A N 1
ATOM 780 C CA . THR A 1 98 ? 9.895 -4.322 -16.339 1.00 80.75 98 THR A CA 1
ATOM 781 C C . THR A 1 98 ? 10.896 -3.355 -16.979 1.00 80.75 98 THR A C 1
ATOM 783 O O . THR A 1 98 ? 11.214 -3.505 -18.158 1.00 80.75 98 THR A O 1
ATOM 786 N N . HIS A 1 99 ? 11.408 -2.373 -16.229 1.00 80.94 99 HIS A N 1
ATOM 787 C CA . HIS A 1 99 ? 12.340 -1.357 -16.730 1.00 80.94 99 HIS A CA 1
ATOM 788 C C . HIS A 1 99 ? 13.767 -1.602 -16.227 1.00 80.94 99 HIS A C 1
ATOM 790 O O . HIS A 1 99 ? 14.044 -1.495 -15.032 1.00 80.94 99 HIS A O 1
ATOM 796 N N . GLU A 1 100 ? 14.692 -1.884 -17.149 1.00 81.25 100 GLU A N 1
ATOM 797 C CA . GLU A 1 100 ? 16.106 -2.084 -16.816 1.00 81.25 100 GLU A CA 1
ATOM 798 C C . GLU A 1 100 ? 16.721 -0.837 -16.159 1.00 81.25 100 GLU A C 1
ATOM 800 O O . GLU A 1 100 ? 16.533 0.291 -16.613 1.00 81.25 100 GLU A O 1
ATOM 805 N N . GLY A 1 101 ? 17.488 -1.048 -15.085 1.00 83.19 101 GLY A N 1
ATOM 806 C CA . GLY A 1 101 ? 18.145 0.034 -14.342 1.00 83.19 101 GLY A CA 1
ATOM 807 C C . GLY A 1 101 ? 17.215 0.843 -13.427 1.00 83.19 101 GLY A C 1
ATOM 808 O O . GLY A 1 101 ? 17.641 1.862 -12.875 1.00 83.19 101 GLY A O 1
ATOM 809 N N . CYS A 1 102 ? 15.969 0.399 -13.242 1.00 87.31 102 CYS A N 1
ATOM 810 C CA . CYS A 1 102 ? 15.004 1.035 -12.354 1.00 87.31 102 CYS A CA 1
ATOM 811 C C . CYS A 1 102 ? 14.441 0.064 -11.315 1.00 87.31 102 CYS A C 1
ATOM 813 O O . CYS A 1 102 ? 14.176 -1.097 -11.611 1.00 87.31 102 CYS A O 1
ATOM 815 N N . GLY A 1 103 ? 14.212 0.571 -10.102 1.00 91.94 103 GLY A N 1
ATOM 816 C CA . GLY A 1 103 ? 13.234 0.001 -9.174 1.00 91.94 103 GLY A CA 1
ATOM 817 C C . GLY A 1 103 ? 11.847 0.604 -9.413 1.00 91.94 103 GLY A C 1
ATOM 818 O O . GLY A 1 103 ? 11.740 1.681 -10.007 1.00 91.94 103 GLY A O 1
ATOM 819 N N . ALA A 1 104 ? 10.791 -0.042 -8.918 1.00 95.06 104 ALA A N 1
ATOM 820 C CA . ALA A 1 104 ? 9.455 0.549 -8.867 1.00 95.06 104 ALA A CA 1
ATOM 821 C C . ALA A 1 104 ? 8.775 0.287 -7.526 1.00 95.06 104 ALA A C 1
ATOM 823 O O . ALA A 1 104 ? 9.053 -0.705 -6.856 1.00 95.06 104 ALA A O 1
ATOM 824 N N . ALA A 1 105 ? 7.860 1.178 -7.161 1.00 96.25 105 ALA A N 1
ATOM 825 C CA . ALA A 1 105 ? 6.929 0.981 -6.064 1.00 96.25 105 ALA A CA 1
ATOM 826 C C . ALA A 1 105 ? 5.509 1.341 -6.513 1.00 96.25 105 ALA A C 1
ATOM 828 O O . ALA A 1 105 ? 5.309 2.304 -7.257 1.00 96.25 105 ALA A O 1
ATOM 829 N N . CYS A 1 106 ? 4.527 0.577 -6.047 1.00 97.88 106 CYS A N 1
ATOM 830 C CA . CYS A 1 106 ? 3.124 0.946 -6.123 1.00 97.88 106 CYS A CA 1
ATOM 831 C C . CYS A 1 106 ? 2.784 1.815 -4.911 1.00 97.88 106 CYS A C 1
ATOM 833 O O . CYS A 1 106 ? 2.934 1.389 -3.765 1.00 97.88 106 CYS A O 1
ATOM 835 N N . ILE A 1 107 ? 2.357 3.043 -5.173 1.00 97.62 107 ILE A N 1
ATOM 836 C CA . ILE A 1 107 ? 2.049 4.053 -4.170 1.00 97.62 107 ILE A CA 1
ATOM 837 C C . ILE A 1 107 ? 0.536 4.188 -4.073 1.00 97.62 107 ILE A C 1
ATOM 839 O O . ILE A 1 107 ? -0.126 4.455 -5.077 1.00 97.62 107 ILE A O 1
ATOM 843 N N . VAL A 1 108 ? -0.002 4.046 -2.865 1.00 98.12 108 VAL A N 1
ATOM 844 C CA . VAL A 1 108 ? -1.426 4.237 -2.570 1.00 98.12 108 VAL A CA 1
ATOM 845 C C . VAL A 1 108 ? -1.577 5.420 -1.627 1.00 98.12 108 VAL A C 1
ATOM 847 O O . VAL A 1 108 ? -1.030 5.408 -0.526 1.00 98.12 108 VAL A O 1
ATOM 850 N N . SER A 1 109 ? -2.314 6.450 -2.038 1.00 97.56 109 SER A N 1
ATOM 851 C CA . SER A 1 109 ? -2.629 7.576 -1.155 1.00 97.56 109 SER A CA 1
ATOM 852 C C . SER A 1 109 ? -3.676 7.169 -0.123 1.00 97.56 109 SER A C 1
ATOM 854 O O . SER A 1 109 ? -4.770 6.729 -0.480 1.00 97.56 109 SER A O 1
ATOM 856 N N . THR A 1 110 ? -3.386 7.388 1.158 1.00 96.81 110 THR A N 1
ATOM 857 C CA . THR A 1 110 ? -4.349 7.145 2.243 1.00 96.81 110 THR A CA 1
ATOM 858 C C . THR A 1 110 ? -5.498 8.159 2.217 1.00 96.81 110 THR A C 1
ATOM 860 O O . THR A 1 110 ? -6.606 7.849 2.649 1.00 96.81 110 THR A O 1
ATOM 863 N N . GLN A 1 111 ? -5.264 9.354 1.657 1.00 95.38 111 GLN A N 1
ATOM 864 C CA . GLN A 1 111 ? -6.228 10.458 1.611 1.00 95.38 111 GLN A CA 1
ATOM 865 C C . GLN A 1 111 ? -7.179 10.369 0.415 1.00 95.38 111 GLN A C 1
ATOM 867 O O . GLN A 1 111 ? -8.384 10.566 0.568 1.00 95.38 111 GLN A O 1
ATOM 872 N N . THR A 1 112 ? -6.650 10.097 -0.783 1.00 97.06 112 THR A N 1
ATOM 873 C CA . THR A 1 112 ? -7.449 10.095 -2.024 1.00 97.06 112 THR A CA 1
ATOM 874 C C . THR A 1 112 ? -7.835 8.696 -2.490 1.00 97.06 112 THR A C 1
ATOM 876 O O . THR A 1 112 ? -8.716 8.565 -3.337 1.00 97.06 112 THR A O 1
ATOM 879 N N . LYS A 1 113 ? -7.205 7.650 -1.935 1.00 96.81 113 LYS A N 1
ATOM 880 C CA . LYS A 1 113 ? -7.281 6.258 -2.413 1.00 96.81 113 LYS A CA 1
ATOM 881 C C . LYS A 1 113 ? -6.787 6.067 -3.851 1.00 96.81 113 LYS A C 1
ATOM 883 O O . LYS A 1 113 ? -7.053 5.035 -4.464 1.00 96.81 113 LYS A O 1
ATOM 888 N N . GLU A 1 114 ? -6.079 7.052 -4.400 1.00 97.94 114 GLU A N 1
ATOM 889 C CA . GLU A 1 114 ? -5.461 6.946 -5.718 1.00 97.94 114 GLU A CA 1
ATOM 890 C C . GLU A 1 114 ? -4.234 6.037 -5.662 1.00 97.94 114 GLU A C 1
ATOM 892 O O . GLU A 1 114 ? -3.486 6.034 -4.680 1.00 97.94 114 GLU A O 1
ATOM 897 N N . VAL A 1 115 ? -4.030 5.285 -6.742 1.00 98.38 115 VAL A N 1
ATOM 898 C CA . VAL A 1 115 ? -2.925 4.340 -6.900 1.00 98.38 115 VAL A CA 1
ATOM 899 C C . VAL A 1 115 ? -2.062 4.785 -8.074 1.00 98.38 115 VAL A C 1
ATOM 901 O O . VAL A 1 115 ? -2.585 5.102 -9.141 1.00 98.38 115 VAL A O 1
ATOM 904 N N . SER A 1 116 ? -0.744 4.811 -7.893 1.00 97.44 116 SER A N 1
ATOM 905 C CA . SER A 1 116 ? 0.208 5.191 -8.942 1.00 97.44 116 SER A CA 1
ATOM 906 C C . SER A 1 116 ? 1.511 4.407 -8.832 1.00 97.44 116 SER A C 1
ATOM 908 O O . SER A 1 116 ? 1.872 3.936 -7.758 1.00 97.44 116 SER A O 1
ATOM 910 N N . VAL A 1 117 ? 2.231 4.268 -9.944 1.00 96.75 117 VAL A N 1
ATOM 911 C CA . VAL A 1 117 ? 3.562 3.648 -9.963 1.00 96.75 117 VAL A CA 1
ATOM 912 C C . VAL A 1 117 ? 4.625 4.736 -9.876 1.00 96.75 117 VAL A C 1
ATOM 914 O O . VAL A 1 117 ? 4.613 5.688 -10.658 1.00 96.75 117 VAL A O 1
ATOM 917 N N . GLN A 1 118 ? 5.582 4.573 -8.967 1.00 94.94 118 GLN A N 1
ATOM 918 C CA . GLN A 1 118 ? 6.755 5.431 -8.871 1.00 94.94 118 GLN A CA 1
ATOM 919 C C . GLN A 1 118 ? 8.012 4.663 -9.276 1.00 94.94 118 GLN A C 1
ATOM 921 O O . GLN A 1 118 ? 8.377 3.670 -8.651 1.00 94.94 118 GLN A O 1
ATOM 926 N N . TRP A 1 119 ? 8.692 5.157 -10.310 1.00 92.25 119 TRP A N 1
ATOM 927 C CA . TRP A 1 119 ? 9.954 4.601 -10.793 1.00 92.25 119 TRP A CA 1
ATOM 928 C C . TRP A 1 119 ? 11.141 5.260 -10.090 1.00 92.25 119 TRP A C 1
ATOM 930 O O . TRP A 1 119 ? 11.275 6.483 -10.068 1.00 92.25 119 TRP A O 1
ATOM 940 N N . MET A 1 120 ? 12.028 4.436 -9.548 1.00 88.75 120 MET A N 1
ATOM 941 C CA . MET A 1 120 ? 13.263 4.833 -8.877 1.00 88.75 120 MET A CA 1
ATOM 942 C C . MET A 1 120 ? 14.442 4.368 -9.727 1.00 88.75 120 MET A C 1
ATOM 944 O O . MET A 1 120 ? 15.062 3.336 -9.470 1.00 88.75 120 MET A O 1
ATOM 948 N N . CYS A 1 121 ? 14.707 5.104 -10.801 1.00 85.81 121 CYS A N 1
ATOM 949 C CA . CYS A 1 121 ? 15.777 4.778 -11.734 1.00 85.81 121 CYS A CA 1
ATOM 950 C C . CYS A 1 121 ? 17.125 5.279 -11.226 1.00 85.81 121 CYS A C 1
ATOM 952 O O . CYS A 1 121 ? 17.261 6.449 -10.855 1.00 85.81 121 CYS A O 1
ATOM 954 N N . THR A 1 122 ? 18.153 4.430 -11.272 1.00 76.56 122 THR A N 1
ATOM 955 C CA . THR A 1 122 ? 19.522 4.941 -11.186 1.00 76.56 122 THR A CA 1
ATOM 956 C C . THR A 1 122 ? 19.783 5.714 -12.470 1.00 76.56 122 THR A C 1
ATOM 958 O O . THR A 1 122 ? 19.687 5.147 -13.558 1.00 76.56 122 THR A O 1
ATOM 961 N N . GLY A 1 123 ? 20.044 7.019 -12.364 1.00 63.72 123 GLY A N 1
ATOM 962 C CA . GLY A 1 123 ? 20.393 7.832 -13.526 1.00 63.72 123 GLY A CA 1
ATOM 963 C C . GLY A 1 123 ? 21.531 7.158 -14.289 1.00 63.72 123 GLY A C 1
ATOM 964 O O . GLY A 1 123 ? 22.522 6.760 -13.679 1.00 63.72 123 GLY A O 1
ATOM 965 N N . LEU A 1 124 ? 21.354 6.987 -15.600 1.00 55.19 124 LEU A N 1
ATOM 966 C CA . LEU A 1 124 ? 22.345 6.390 -16.489 1.00 55.19 124 LEU A CA 1
ATOM 967 C C . LEU A 1 124 ? 23.704 7.066 -16.228 1.00 55.19 124 LEU A C 1
ATOM 969 O O . LEU A 1 124 ? 23.875 8.241 -16.558 1.00 55.19 124 LEU A O 1
ATOM 973 N N . ILE A 1 125 ? 24.667 6.363 -15.622 1.00 57.09 125 ILE A N 1
ATOM 974 C CA . ILE A 1 125 ? 26.056 6.826 -15.648 1.00 57.09 125 ILE A CA 1
ATOM 975 C C . ILE A 1 125 ? 26.483 6.660 -17.105 1.00 57.09 125 ILE A C 1
ATOM 977 O O . ILE A 1 125 ? 26.727 5.543 -17.559 1.00 57.09 125 ILE A O 1
ATOM 981 N N . GLN A 1 126 ? 26.472 7.754 -17.867 1.00 56.47 126 GLN A N 1
ATOM 982 C CA . GLN A 1 126 ? 27.079 7.759 -19.194 1.00 56.47 126 GLN A CA 1
ATOM 983 C C . GLN A 1 126 ? 28.582 7.463 -19.022 1.00 56.47 126 GLN A C 1
ATOM 985 O O . GLN A 1 126 ? 29.186 8.054 -18.121 1.00 56.47 126 GLN A O 1
ATOM 990 N N . PRO A 1 127 ? 29.156 6.525 -19.800 1.00 62.50 127 PRO A N 1
ATOM 991 C CA . PRO A 1 127 ? 30.570 6.166 -19.705 1.00 62.50 127 PRO A CA 1
ATOM 992 C C . PRO A 1 127 ? 31.506 7.337 -20.022 1.00 62.50 127 PRO A C 1
ATOM 994 O O . PRO A 1 127 ? 31.128 8.201 -20.848 1.00 62.50 127 PRO A O 1
#